Protein AF-A0A2V8TWK5-F1 (afdb_monomer_lite)

Structure (mmCIF, N/CA/C/O backbone):
data_AF-A0A2V8TWK5-F1
#
_entry.id   AF-A0A2V8TWK5-F1
#
loop_
_atom_site.group_PDB
_atom_site.id
_atom_site.type_symbol
_atom_site.label_atom_id
_atom_site.label_alt_id
_atom_site.label_comp_id
_atom_site.label_asym_id
_atom_site.label_entity_id
_atom_site.label_seq_id
_atom_site.pdbx_PDB_ins_code
_atom_site.Cartn_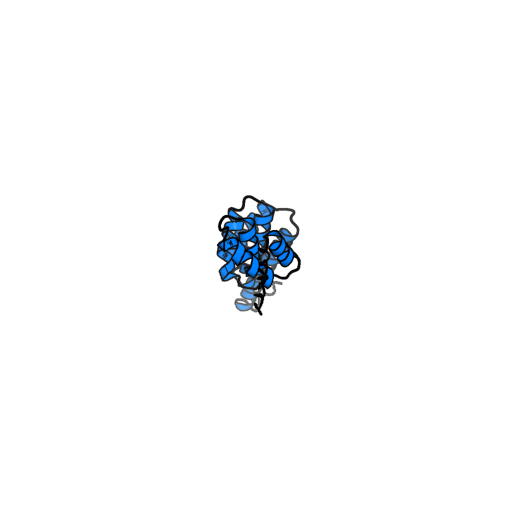x
_atom_site.Cartn_y
_atom_site.Cartn_z
_atom_site.occupancy
_atom_site.B_iso_or_equiv
_atom_site.auth_seq_id
_atom_site.auth_comp_id
_atom_site.auth_asym_id
_atom_site.auth_atom_id
_atom_site.pdbx_PDB_model_num
ATOM 1 N N . MET A 1 1 ? -47.519 -27.586 50.761 1.00 49.56 1 MET A N 1
ATOM 2 C CA . MET A 1 1 ? -46.057 -27.388 50.656 1.00 49.56 1 MET A CA 1
ATOM 3 C C . MET A 1 1 ? -45.804 -26.380 49.543 1.00 49.56 1 MET A C 1
ATOM 5 O O . MET A 1 1 ? -46.184 -26.681 48.418 1.00 49.56 1 MET A O 1
ATOM 9 N N . PRO A 1 2 ? -45.288 -25.173 49.827 1.00 50.00 2 PRO A N 1
ATOM 10 C CA . PRO A 1 2 ? -45.053 -24.169 48.796 1.00 50.00 2 PRO A CA 1
ATOM 11 C C . PRO A 1 2 ? -43.709 -24.437 48.107 1.00 50.00 2 PRO A C 1
ATOM 13 O O . PRO A 1 2 ? -42.666 -24.484 48.757 1.00 50.00 2 PRO A O 1
ATOM 16 N N . GLY A 1 3 ? -43.756 -24.660 46.793 1.00 50.75 3 GLY A N 1
ATOM 17 C CA . GLY A 1 3 ? -42.580 -24.800 45.937 1.00 50.75 3 GLY A CA 1
ATOM 18 C C . GLY A 1 3 ? -41.956 -23.436 45.658 1.00 50.75 3 GLY A C 1
ATOM 19 O O . GLY A 1 3 ? -42.628 -22.513 45.207 1.00 50.75 3 GLY A O 1
ATOM 20 N N . THR A 1 4 ? -40.668 -23.309 45.951 1.00 56.19 4 THR A N 1
ATOM 21 C CA . THR A 1 4 ? -39.862 -22.117 45.693 1.00 56.19 4 THR A CA 1
ATOM 22 C C . THR A 1 4 ? -39.598 -21.946 44.190 1.00 56.19 4 THR A C 1
ATOM 24 O O . THR A 1 4 ? -39.224 -22.912 43.517 1.00 56.19 4 THR A O 1
ATOM 27 N N . PRO A 1 5 ? -39.741 -20.734 43.623 1.00 55.56 5 PRO A N 1
ATOM 28 C CA . PRO A 1 5 ? -39.343 -20.482 42.247 1.00 55.56 5 PRO A CA 1
ATOM 29 C C . PRO A 1 5 ? -37.820 -20.318 42.174 1.00 55.56 5 PRO A C 1
ATOM 31 O O . PRO A 1 5 ? -37.224 -19.497 42.871 1.00 55.56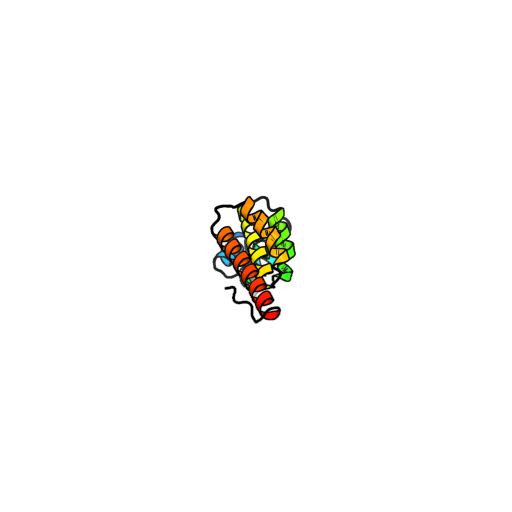 5 PRO A O 1
ATOM 34 N N . ARG A 1 6 ? -37.172 -21.111 41.315 1.00 59.25 6 ARG A N 1
ATOM 35 C CA . ARG A 1 6 ? -35.750 -20.957 40.986 1.00 59.25 6 ARG A CA 1
ATOM 36 C C . ARG A 1 6 ? -35.565 -19.717 40.108 1.00 59.25 6 ARG A C 1
ATOM 38 O O . ARG A 1 6 ? -35.982 -19.712 38.951 1.00 59.25 6 ARG A O 1
ATOM 45 N N . LEU A 1 7 ? -34.911 -18.695 40.659 1.00 55.66 7 LEU A N 1
ATOM 46 C CA . LEU A 1 7 ? -34.373 -17.555 39.918 1.00 55.66 7 LEU A CA 1
ATOM 47 C C . LEU A 1 7 ? -33.411 -18.069 38.834 1.00 55.66 7 LEU A C 1
ATOM 49 O O . LEU A 1 7 ? -32.380 -18.669 39.141 1.00 55.66 7 LEU A O 1
ATOM 53 N N . ARG A 1 8 ? -33.737 -17.839 37.560 1.00 57.41 8 ARG A N 1
ATOM 54 C CA . ARG A 1 8 ? -32.783 -17.990 36.458 1.00 57.41 8 ARG A CA 1
ATOM 55 C C . ARG A 1 8 ? -31.975 -16.697 36.367 1.00 57.41 8 ARG A C 1
ATOM 57 O O . ARG A 1 8 ? -32.482 -15.700 35.865 1.00 57.41 8 ARG A O 1
ATOM 64 N N . LEU A 1 9 ? -30.738 -16.711 36.866 1.00 56.31 9 LEU A N 1
ATOM 65 C CA . LEU A 1 9 ? -29.754 -15.678 36.540 1.00 56.31 9 LEU A CA 1
ATOM 66 C C . LEU A 1 9 ? -29.475 -15.751 35.033 1.00 56.31 9 LEU A C 1
ATOM 68 O O . LEU A 1 9 ? -28.933 -16.742 34.544 1.00 56.31 9 LEU A O 1
ATOM 72 N N . GLY A 1 10 ? -29.873 -14.714 34.299 1.00 49.88 10 GLY A N 1
ATOM 73 C CA . GLY A 1 10 ? -29.460 -14.515 32.917 1.00 49.88 10 GLY A CA 1
ATOM 74 C C . GLY A 1 10 ? -27.977 -14.165 32.881 1.00 49.88 10 GLY A C 1
ATOM 75 O O . GLY A 1 10 ? -27.573 -13.116 33.374 1.00 49.88 10 GLY A O 1
ATOM 76 N N . PHE A 1 11 ? -27.169 -15.053 32.310 1.00 54.06 11 PHE A N 1
ATOM 77 C CA . PHE A 1 11 ? -25.779 -14.777 31.965 1.00 54.06 11 PHE A CA 1
ATOM 78 C C . PHE A 1 11 ? -25.792 -13.824 30.763 1.00 54.06 11 PHE A C 1
ATOM 80 O O . PHE A 1 11 ? -25.942 -14.249 29.618 1.00 54.06 11 PHE A O 1
ATOM 87 N N . ALA A 1 12 ? -25.720 -12.519 31.019 1.00 53.72 12 ALA A N 1
ATOM 88 C CA . ALA A 1 12 ? -25.443 -11.551 29.971 1.00 53.72 12 ALA A CA 1
ATOM 89 C C . ALA A 1 12 ? -23.991 -11.767 29.527 1.00 53.72 12 ALA A C 1
ATOM 91 O O . ALA A 1 12 ? -23.057 -11.372 30.223 1.00 53.72 12 ALA A O 1
ATOM 92 N N . LEU A 1 13 ? -23.800 -12.450 28.394 1.00 50.22 13 LEU A N 1
ATOM 93 C CA . LEU A 1 13 ? -22.530 -12.440 27.676 1.00 50.22 13 LEU A CA 1
ATOM 94 C C . LEU A 1 13 ? -22.207 -10.980 27.349 1.00 50.22 13 LEU A C 1
ATOM 96 O O . LEU A 1 13 ? -22.815 -10.385 26.462 1.00 50.22 13 LEU A O 1
ATOM 100 N N . LEU A 1 14 ? -21.259 -10.406 28.085 1.00 50.19 14 LEU A N 1
ATOM 101 C CA . LEU A 1 14 ? -20.568 -9.194 27.678 1.00 50.19 14 LEU A CA 1
ATOM 102 C C . LEU A 1 14 ? -19.835 -9.535 26.375 1.00 50.19 14 LEU A C 1
ATOM 104 O O . LEU A 1 14 ? -18.748 -10.109 26.405 1.00 50.19 14 LEU A O 1
ATOM 108 N N . LEU A 1 15 ? -20.449 -9.242 25.225 1.00 53.44 15 LEU A N 1
ATOM 109 C CA . LEU A 1 15 ? -19.694 -9.084 23.988 1.00 53.44 15 LEU A CA 1
ATOM 110 C C . LEU A 1 15 ? -18.705 -7.953 24.265 1.00 53.44 15 LEU A C 1
ATOM 112 O O . LEU A 1 15 ? -19.112 -6.797 24.381 1.00 53.44 15 LEU A O 1
ATOM 116 N N . SER A 1 16 ? -17.426 -8.280 24.427 1.00 57.66 16 SER A N 1
ATOM 117 C CA . SER A 1 16 ? -16.374 -7.274 24.450 1.00 57.66 16 SER A CA 1
ATOM 118 C C . SER A 1 16 ? -16.487 -6.464 23.160 1.00 57.66 16 SER A C 1
ATOM 120 O O . SER A 1 16 ? -16.392 -7.007 22.055 1.00 57.66 16 SER A O 1
ATOM 122 N N . ALA A 1 17 ? -16.777 -5.170 23.298 1.00 64.69 17 ALA A N 1
ATOM 123 C CA . ALA A 1 17 ? -16.719 -4.243 22.183 1.00 64.69 17 ALA A CA 1
ATOM 124 C C . ALA A 1 17 ? -15.268 -4.238 21.691 1.00 64.69 17 ALA A C 1
ATOM 126 O O . ALA A 1 17 ? -14.384 -3.759 22.397 1.00 64.69 17 ALA A O 1
ATOM 127 N N . GLN A 1 18 ? -15.029 -4.849 20.529 1.00 71.31 18 GLN A N 1
ATOM 128 C CA . GLN A 1 18 ? -13.704 -4.893 19.913 1.00 71.31 18 GLN A CA 1
ATOM 129 C C . GLN A 1 18 ? -13.202 -3.465 19.721 1.00 71.31 18 GLN A C 1
ATOM 131 O O . GLN A 1 18 ? -13.907 -2.627 19.152 1.00 71.31 18 GLN A O 1
ATOM 136 N N . THR A 1 19 ? -12.008 -3.183 20.235 1.00 87.38 19 THR A N 1
ATOM 137 C CA . THR A 1 19 ? -11.448 -1.828 20.219 1.00 87.38 19 THR A CA 1
ATOM 138 C C . THR A 1 19 ? -10.634 -1.582 18.950 1.00 87.38 19 THR A C 1
ATOM 140 O O . THR A 1 19 ? -10.141 -2.515 18.313 1.00 87.38 19 THR A O 1
ATOM 143 N N . ALA A 1 20 ? -10.448 -0.309 18.586 1.00 89.25 20 ALA A N 1
ATOM 144 C CA . ALA A 1 20 ? -9.546 0.061 17.495 1.00 89.25 20 ALA A CA 1
ATOM 145 C C . ALA A 1 20 ? -8.120 -0.457 17.732 1.00 89.25 20 ALA A C 1
ATOM 147 O O . ALA A 1 20 ? -7.488 -0.948 16.801 1.00 89.25 20 ALA A O 1
ATOM 148 N N . THR A 1 21 ? -7.653 -0.442 18.982 1.00 94.19 21 THR A N 1
ATOM 149 C CA . THR A 1 21 ? -6.341 -0.972 19.369 1.00 94.19 21 THR A CA 1
ATOM 150 C C . THR A 1 21 ? -6.204 -2.455 19.032 1.00 94.19 21 THR A C 1
ATOM 152 O O . THR A 1 21 ? -5.274 -2.829 18.327 1.00 94.19 21 THR A O 1
ATOM 155 N N . GLU A 1 22 ? -7.160 -3.296 19.440 1.00 95.50 22 GLU A N 1
ATOM 156 C CA . GLU A 1 22 ? -7.146 -4.736 19.129 1.00 95.50 22 GLU A CA 1
ATOM 157 C C . GLU A 1 22 ? -7.128 -5.000 17.619 1.00 95.50 22 GLU A C 1
ATOM 159 O O . GLU A 1 22 ? -6.456 -5.917 17.136 1.00 95.50 22 GLU A O 1
ATOM 164 N N . ALA A 1 23 ? -7.859 -4.183 16.859 1.00 96.50 23 ALA A N 1
ATOM 165 C CA . ALA A 1 23 ? -7.924 -4.316 15.416 1.00 96.50 23 ALA A CA 1
ATOM 166 C C . ALA A 1 23 ? -6.608 -3.939 14.722 1.00 96.50 23 ALA A C 1
ATOM 168 O O . ALA A 1 23 ? -6.169 -4.635 13.803 1.00 96.50 23 ALA A O 1
ATOM 169 N N . ILE A 1 24 ? -5.952 -2.881 15.198 1.00 96.62 24 ILE A N 1
ATOM 170 C CA . ILE A 1 24 ? -4.638 -2.444 14.721 1.00 96.62 24 ILE A CA 1
ATOM 171 C C . ILE A 1 24 ? -3.559 -3.459 15.109 1.00 96.62 24 ILE A C 1
ATOM 173 O O . ILE A 1 24 ? -2.716 -3.803 14.285 1.00 96.62 24 ILE A O 1
ATOM 177 N N . GLU A 1 25 ? -3.605 -4.018 16.316 1.00 97.50 25 GLU A N 1
ATOM 178 C CA . GLU A 1 25 ? -2.687 -5.084 16.714 1.00 97.50 25 GLU A CA 1
ATOM 179 C C . GLU A 1 25 ? -2.851 -6.340 15.847 1.00 97.50 25 GLU A C 1
ATOM 181 O O . GLU A 1 25 ? -1.865 -6.962 15.451 1.00 97.50 25 GLU A O 1
ATOM 186 N N . ALA A 1 26 ? -4.088 -6.720 15.511 1.00 98.06 26 ALA A N 1
ATOM 187 C CA . ALA A 1 26 ? -4.326 -7.818 14.579 1.00 98.06 26 ALA A CA 1
ATOM 188 C C . ALA A 1 26 ? -3.724 -7.518 13.198 1.00 98.06 26 ALA A C 1
ATOM 190 O O . ALA A 1 26 ? -3.088 -8.391 12.607 1.00 98.06 26 ALA A O 1
ATOM 191 N N . PHE A 1 27 ? -3.847 -6.279 12.708 1.00 98.25 27 PHE A N 1
ATOM 192 C CA . PHE A 1 27 ? -3.189 -5.850 11.473 1.00 98.25 27 PHE A CA 1
ATOM 193 C C . PHE A 1 27 ? -1.662 -5.995 11.564 1.00 98.25 27 PHE A C 1
ATOM 195 O O . PHE A 1 27 ? -1.047 -6.583 10.677 1.00 98.25 27 PHE A O 1
ATOM 202 N N . GLN A 1 28 ? -1.053 -5.526 12.656 1.00 96.88 28 GLN A N 1
ATOM 203 C CA . GLN A 1 28 ? 0.395 -5.604 12.885 1.00 96.88 28 GLN A CA 1
ATOM 204 C C . GLN A 1 28 ? 0.907 -7.049 12.967 1.00 96.88 28 GLN A C 1
ATOM 206 O O . GLN A 1 28 ? 2.018 -7.335 12.531 1.00 96.88 28 GLN A O 1
ATOM 211 N N . ARG A 1 29 ? 0.085 -7.982 13.463 1.00 98.19 29 ARG A N 1
ATOM 212 C CA . ARG A 1 29 ? 0.379 -9.427 13.462 1.00 98.19 29 ARG A CA 1
ATOM 213 C C . ARG A 1 29 ? 0.147 -10.108 12.106 1.00 98.19 29 ARG A C 1
ATOM 215 O O . ARG A 1 29 ? 0.222 -11.331 12.023 1.00 98.19 29 ARG A O 1
ATOM 222 N N . GLY A 1 30 ? -0.183 -9.356 11.055 1.00 97.62 30 GLY A N 1
ATOM 223 C CA . GLY A 1 30 ? -0.484 -9.892 9.725 1.00 97.62 30 GLY A CA 1
ATOM 224 C C . GLY A 1 30 ? -1.861 -10.555 9.610 1.00 97.62 30 GLY A C 1
ATOM 225 O O . GLY A 1 30 ? -2.175 -11.182 8.600 1.00 97.62 30 GLY A O 1
ATOM 226 N N . GLN A 1 31 ? -2.722 -10.421 10.622 1.00 98.44 31 GLN A N 1
ATOM 227 C CA . GLN A 1 31 ? -4.063 -11.012 10.658 1.00 98.44 31 GLN A CA 1
ATOM 228 C C . GLN A 1 31 ? -5.061 -10.126 9.894 1.00 98.44 31 GLN A C 1
ATOM 230 O O . GLN A 1 31 ? -6.109 -9.744 10.414 1.00 98.44 31 GLN A O 1
ATOM 235 N N . TYR A 1 32 ? -4.743 -9.783 8.643 1.00 98.12 32 TYR A N 1
ATOM 236 C CA . TYR A 1 32 ? -5.440 -8.746 7.873 1.00 98.12 32 TYR A CA 1
ATOM 237 C C . TYR A 1 32 ? -6.935 -9.014 7.681 1.00 98.12 32 TYR A C 1
ATOM 239 O O . TYR A 1 32 ? -7.740 -8.091 7.752 1.00 98.12 32 TYR A O 1
ATOM 247 N N . ALA A 1 33 ? -7.335 -10.274 7.487 1.00 97.94 33 ALA A N 1
ATOM 248 C CA . ALA A 1 33 ? -8.748 -10.632 7.362 1.00 97.94 33 ALA A CA 1
ATOM 249 C C . ALA A 1 33 ? -9.527 -10.382 8.666 1.00 97.94 33 ALA A C 1
ATOM 251 O O . ALA A 1 33 ? -10.653 -9.887 8.630 1.00 97.94 33 ALA A O 1
ATOM 252 N N . GLN A 1 34 ? -8.916 -10.685 9.814 1.00 97.62 34 GLN A N 1
ATOM 253 C CA . GLN A 1 34 ? -9.509 -10.442 11.128 1.00 97.62 34 GLN A CA 1
ATOM 254 C C . GLN A 1 34 ? -9.549 -8.939 11.432 1.00 97.62 34 GLN A C 1
ATOM 256 O O . GLN A 1 34 ? -10.591 -8.423 11.832 1.00 97.62 34 GLN A O 1
ATOM 261 N N . ALA A 1 35 ? -8.441 -8.233 11.179 1.00 98.25 35 ALA A N 1
ATOM 262 C CA . ALA A 1 35 ? -8.352 -6.782 11.303 1.00 98.25 35 ALA A CA 1
ATOM 263 C C . ALA A 1 35 ? -9.450 -6.095 10.484 1.00 98.25 35 ALA A C 1
ATOM 265 O O . ALA A 1 35 ? -10.209 -5.296 11.029 1.00 98.25 35 ALA A O 1
ATOM 266 N N . ARG A 1 36 ? -9.617 -6.493 9.214 1.00 97.88 36 ARG A N 1
ATOM 267 C CA . ARG A 1 36 ? -10.675 -5.992 8.329 1.00 97.88 36 ARG A CA 1
ATOM 268 C C . ARG A 1 36 ? -12.057 -6.119 8.966 1.00 97.88 36 ARG A C 1
ATOM 270 O O . ARG A 1 36 ? -12.766 -5.126 9.049 1.00 97.88 36 ARG A O 1
ATOM 277 N N . GLN A 1 37 ? -12.422 -7.306 9.452 1.00 96.81 37 GLN A N 1
ATOM 278 C CA . GLN A 1 37 ? -13.742 -7.542 10.052 1.00 96.81 37 GLN A CA 1
ATOM 279 C C . GLN A 1 37 ? -13.998 -6.686 11.300 1.00 96.81 37 GLN A C 1
ATOM 281 O O . GLN A 1 37 ? -15.125 -6.249 11.529 1.00 96.81 37 GLN A O 1
ATOM 286 N N . MET A 1 38 ? -12.975 -6.459 12.127 1.00 96.75 38 MET A N 1
ATOM 287 C CA . MET A 1 38 ? -13.100 -5.606 13.313 1.00 96.75 38 MET A CA 1
ATOM 288 C C . MET A 1 38 ? -13.229 -4.131 12.914 1.00 96.75 38 MET A C 1
ATOM 290 O O . MET A 1 38 ? -14.124 -3.437 13.392 1.00 96.75 38 MET A O 1
ATOM 294 N N . LEU A 1 39 ? -12.397 -3.674 11.976 1.00 97.38 39 LEU A N 1
ATOM 295 C CA . LEU A 1 39 ? -12.382 -2.291 11.498 1.00 97.38 39 LEU A CA 1
ATOM 296 C C . LEU A 1 39 ? -13.652 -1.921 10.728 1.00 97.38 39 LEU A C 1
ATOM 298 O O . LEU A 1 39 ? -14.125 -0.799 10.860 1.00 97.38 39 LEU A O 1
ATOM 302 N N . GLU A 1 40 ? -14.257 -2.855 9.990 1.00 96.38 40 GLU A N 1
ATOM 303 C CA . GLU A 1 40 ? -15.560 -2.646 9.340 1.00 96.38 40 GLU A CA 1
ATOM 304 C C . GLU A 1 40 ? -16.648 -2.284 10.359 1.00 96.38 40 GLU A C 1
ATOM 306 O O . GLU A 1 40 ? -17.424 -1.358 10.127 1.00 96.38 40 GLU A O 1
ATOM 311 N N . LYS A 1 41 ? -16.676 -2.959 11.517 1.00 96.38 41 LYS A N 1
ATOM 312 C CA . LYS A 1 41 ? -17.626 -2.647 12.596 1.00 96.38 41 LYS A CA 1
ATOM 313 C C . LYS A 1 41 ? -17.329 -1.290 13.231 1.00 96.38 41 LYS A C 1
ATOM 315 O O . LYS A 1 41 ? -18.255 -0.520 13.464 1.00 96.38 41 LYS A O 1
ATOM 320 N N . ILE A 1 42 ? -16.052 -0.996 13.481 1.00 95.56 42 ILE A N 1
ATOM 321 C CA . ILE A 1 42 ? -15.620 0.264 14.102 1.00 95.56 42 ILE A CA 1
ATOM 322 C C . ILE A 1 42 ? -15.973 1.452 13.207 1.00 95.56 42 ILE A C 1
ATOM 324 O O . ILE A 1 42 ? -16.594 2.403 13.676 1.00 95.56 42 ILE A O 1
ATOM 328 N N . VAL A 1 43 ? -15.648 1.382 11.915 1.00 96.25 43 VAL A N 1
ATOM 329 C CA . VAL A 1 43 ? -15.957 2.444 10.946 1.00 96.25 43 VAL A CA 1
ATOM 330 C C . VAL A 1 43 ? -17.467 2.606 10.763 1.00 96.25 43 VAL A C 1
ATOM 332 O O . VAL A 1 43 ? -17.935 3.729 10.602 1.00 96.25 43 VAL A O 1
ATOM 335 N N . ALA A 1 44 ? -18.253 1.526 10.850 1.00 95.94 44 ALA A N 1
ATOM 336 C CA . ALA A 1 44 ? -19.712 1.626 10.816 1.00 95.94 44 ALA A CA 1
ATOM 337 C C . ALA A 1 44 ? -20.283 2.418 12.009 1.00 95.94 44 ALA A C 1
ATOM 339 O O . ALA A 1 44 ? -21.250 3.157 11.835 1.00 95.94 44 ALA A O 1
ATOM 340 N N . SER A 1 45 ? -19.690 2.296 13.203 1.00 94.56 45 SER A N 1
ATOM 341 C CA . SER A 1 45 ? -20.094 3.071 14.388 1.00 94.56 45 SER A CA 1
ATOM 342 C C . SER A 1 45 ? -19.455 4.460 14.481 1.00 94.56 45 SER A C 1
ATOM 344 O O . SER A 1 45 ? -20.059 5.369 15.047 1.00 94.56 45 SER A O 1
ATOM 346 N N . SER A 1 46 ? -18.261 4.634 13.912 1.00 94.12 46 SER A N 1
ATOM 347 C CA . SER A 1 46 ? -17.458 5.859 13.977 1.00 94.12 46 SER A CA 1
ATOM 348 C C . SER A 1 46 ? -16.895 6.210 12.593 1.00 94.12 46 SER A C 1
ATOM 350 O O . SER A 1 46 ? -15.692 6.070 12.362 1.00 94.12 46 SER A O 1
ATOM 352 N N . PRO A 1 47 ? -17.727 6.697 11.649 1.00 94.12 47 PRO A N 1
ATOM 353 C CA . PRO A 1 47 ? -17.298 6.921 10.263 1.00 94.12 47 PRO A CA 1
ATOM 354 C C . PRO A 1 47 ? -16.163 7.942 10.116 1.00 94.12 47 PRO A C 1
ATOM 356 O O . PRO A 1 47 ? -15.403 7.897 9.154 1.00 94.12 47 PRO A O 1
ATOM 359 N N . ASN A 1 48 ? -16.012 8.845 11.086 1.00 92.94 48 ASN A N 1
ATOM 360 C CA . ASN A 1 48 ? -15.007 9.907 11.067 1.00 92.94 48 ASN A CA 1
ATOM 361 C C . ASN A 1 48 ? -13.689 9.523 11.765 1.00 92.94 48 ASN A C 1
ATOM 363 O O . ASN A 1 48 ? -12.813 10.370 11.892 1.00 92.94 48 ASN A O 1
ATOM 367 N N . ASP A 1 49 ? -13.520 8.272 12.204 1.00 94.81 49 ASP A N 1
ATOM 368 C CA . ASP A 1 49 ? -12.250 7.793 12.765 1.00 94.81 49 ASP A CA 1
ATOM 369 C C . ASP A 1 49 ? -11.239 7.521 11.637 1.00 94.81 49 ASP A C 1
ATOM 371 O O . ASP A 1 49 ? -11.250 6.465 10.999 1.00 94.81 49 ASP A O 1
ATOM 375 N N . ASP A 1 50 ? -10.385 8.507 11.357 1.00 94.94 50 ASP A N 1
ATOM 376 C CA . ASP A 1 50 ? -9.390 8.458 10.279 1.00 94.94 50 ASP A CA 1
ATOM 377 C C . ASP A 1 50 ? -8.398 7.299 10.440 1.00 94.94 50 ASP A C 1
ATOM 379 O O . ASP A 1 50 ? -8.006 6.668 9.452 1.00 94.94 50 ASP A O 1
ATOM 383 N N . THR A 1 51 ? -8.032 6.963 11.678 1.00 96.69 51 THR A N 1
ATOM 384 C CA . THR A 1 51 ? -7.148 5.833 11.979 1.00 96.69 51 THR A CA 1
ATOM 385 C C . THR A 1 51 ? -7.829 4.523 11.606 1.00 96.69 51 THR A C 1
ATOM 387 O O . THR A 1 51 ? -7.277 3.739 10.830 1.00 96.69 51 THR A O 1
ATOM 390 N N . ALA A 1 52 ? -9.057 4.299 12.081 1.00 97.00 52 ALA A N 1
ATOM 391 C CA . ALA A 1 52 ? -9.810 3.091 11.760 1.00 97.00 52 ALA A CA 1
ATOM 392 C C . ALA A 1 52 ? -10.083 2.969 10.251 1.00 97.00 52 ALA A C 1
ATOM 394 O O . ALA A 1 52 ? -9.915 1.886 9.682 1.00 97.00 52 ALA A O 1
ATOM 395 N N . ARG A 1 53 ? -10.432 4.074 9.574 1.00 97.50 53 ARG A N 1
ATOM 396 C CA . ARG A 1 53 ? -10.608 4.087 8.112 1.00 97.50 53 ARG A CA 1
ATOM 397 C C . ARG A 1 53 ? -9.317 3.744 7.372 1.00 97.50 53 ARG A C 1
ATOM 399 O O . ARG A 1 53 ? -9.358 2.955 6.428 1.00 97.50 53 ARG A O 1
ATOM 406 N N . THR A 1 54 ? -8.176 4.277 7.810 1.00 98.56 54 THR A N 1
ATOM 407 C CA . THR A 1 54 ? -6.873 3.973 7.201 1.00 98.56 54 THR A CA 1
ATOM 408 C C . THR A 1 54 ? -6.535 2.498 7.334 1.00 98.56 54 THR A C 1
ATOM 410 O O . THR A 1 54 ? -6.309 1.828 6.328 1.00 98.56 54 THR A O 1
ATOM 413 N N . PHE A 1 55 ? -6.575 1.947 8.548 1.00 98.44 55 PHE A N 1
ATOM 414 C CA . PHE A 1 55 ? -6.276 0.531 8.749 1.00 98.44 55 PHE A CA 1
ATOM 415 C C . PHE A 1 55 ? -7.278 -0.390 8.047 1.00 98.44 55 PHE A C 1
ATOM 417 O O . PHE A 1 55 ? -6.901 -1.485 7.621 1.00 98.44 55 PHE A O 1
ATOM 424 N N . LEU A 1 56 ? -8.536 0.030 7.872 1.00 98.38 56 LEU A N 1
ATOM 425 C CA . LEU A 1 56 ? -9.511 -0.733 7.096 1.00 98.38 56 LEU A CA 1
ATOM 426 C C . LEU A 1 56 ? -9.097 -0.813 5.623 1.00 98.38 56 LEU A C 1
ATOM 428 O O . LEU A 1 56 ? -9.066 -1.903 5.046 1.00 98.38 56 LEU A O 1
ATOM 432 N N . ALA A 1 57 ? -8.744 0.326 5.028 1.00 98.50 57 ALA A N 1
ATOM 433 C CA . ALA A 1 57 ? -8.279 0.400 3.648 1.00 98.50 57 ALA A CA 1
ATOM 434 C C . ALA A 1 57 ? -6.994 -0.424 3.444 1.00 98.50 57 ALA A C 1
ATOM 436 O O . ALA A 1 57 ? -6.916 -1.228 2.513 1.00 98.50 57 ALA A O 1
ATOM 437 N N . LEU A 1 58 ? -6.038 -0.323 4.374 1.00 98.69 58 LEU A N 1
ATOM 438 C CA . LEU A 1 58 ? -4.821 -1.141 4.387 1.00 98.69 58 LEU A CA 1
ATOM 439 C C . LEU A 1 58 ? -5.140 -2.642 4.480 1.00 98.69 58 LEU A C 1
ATOM 441 O O . LEU A 1 58 ? -4.589 -3.441 3.728 1.00 98.69 58 LEU A O 1
ATOM 445 N N . SER A 1 59 ? -6.069 -3.043 5.353 1.00 98.50 59 SER A N 1
ATOM 446 C CA . SER A 1 59 ? -6.474 -4.449 5.507 1.00 98.50 59 SER A CA 1
ATOM 447 C C . SER A 1 59 ? -7.158 -5.000 4.249 1.00 98.50 59 SER A C 1
ATOM 449 O O . SER A 1 59 ? -6.982 -6.166 3.889 1.00 98.50 59 SER A O 1
ATOM 451 N N . ARG A 1 60 ? -7.938 -4.169 3.545 1.00 98.44 60 ARG A N 1
ATOM 452 C CA . ARG A 1 60 ? -8.536 -4.518 2.246 1.00 98.44 60 ARG A CA 1
ATOM 453 C C . ARG A 1 60 ? -7.457 -4.715 1.181 1.00 98.44 60 ARG A C 1
ATOM 455 O O . ARG A 1 60 ? -7.467 -5.743 0.507 1.00 98.44 60 ARG A O 1
ATOM 462 N N . ALA A 1 61 ? -6.499 -3.796 1.080 1.00 98.38 61 ALA A N 1
ATOM 463 C CA . ALA A 1 61 ? -5.368 -3.916 0.162 1.00 98.38 61 ALA A CA 1
ATOM 464 C C . ALA A 1 61 ? -4.534 -5.178 0.433 1.00 98.38 61 ALA A C 1
AT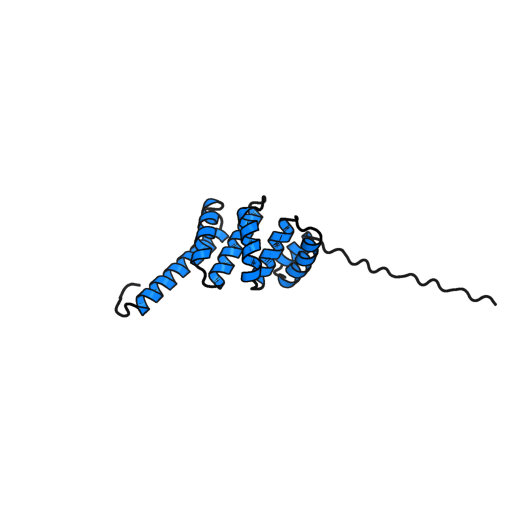OM 466 O O . ALA A 1 61 ? -4.314 -5.978 -0.475 1.00 98.38 61 ALA A O 1
ATOM 467 N N . ALA A 1 62 ? -4.175 -5.424 1.696 1.00 97.62 62 ALA A N 1
ATOM 468 C CA . ALA A 1 62 ? -3.395 -6.590 2.114 1.00 97.62 62 ALA A CA 1
ATOM 469 C C . ALA A 1 62 ? -4.112 -7.934 1.871 1.00 97.62 62 ALA A C 1
ATOM 471 O O . ALA A 1 62 ? -3.470 -8.975 1.773 1.00 97.62 62 ALA A O 1
ATOM 472 N N . THR A 1 63 ? -5.443 -7.923 1.735 1.00 96.25 63 THR A N 1
ATOM 473 C CA . THR A 1 63 ? -6.245 -9.104 1.365 1.00 96.25 63 THR A CA 1
ATOM 474 C C . THR A 1 63 ? -6.550 -9.182 -0.138 1.00 96.25 63 THR A C 1
ATOM 476 O O . THR A 1 63 ? -7.408 -9.958 -0.555 1.00 96.25 63 THR A O 1
ATOM 479 N N . GLY A 1 64 ? -5.856 -8.392 -0.965 1.00 93.75 64 GLY A N 1
ATOM 480 C CA . GLY A 1 64 ? -5.968 -8.394 -2.429 1.00 93.75 64 GLY A CA 1
ATOM 481 C C . GLY A 1 64 ? -7.152 -7.596 -2.987 1.00 93.75 64 GLY A C 1
ATOM 482 O O . GLY A 1 64 ? -7.306 -7.482 -4.209 1.00 93.75 64 GLY A O 1
ATOM 483 N N . ALA A 1 65 ? -7.969 -6.988 -2.123 1.00 96.62 65 ALA A N 1
ATOM 484 C CA . ALA A 1 65 ? -9.123 -6.175 -2.502 1.00 96.62 65 ALA A CA 1
ATOM 485 C C . ALA A 1 65 ? -8.713 -4.743 -2.902 1.00 96.62 65 ALA A C 1
ATOM 487 O O . ALA A 1 65 ? -9.307 -3.763 -2.457 1.00 96.62 65 ALA A O 1
ATOM 488 N N . CYS A 1 66 ? -7.691 -4.624 -3.752 1.00 96.38 66 CYS A N 1
ATOM 489 C CA . CYS A 1 66 ? -7.100 -3.351 -4.158 1.00 96.38 66 CYS A CA 1
ATOM 490 C C . CYS A 1 66 ? -8.095 -2.395 -4.821 1.00 96.38 66 CYS A C 1
ATOM 492 O O . CYS A 1 66 ? -8.101 -1.216 -4.491 1.00 96.38 66 CYS A O 1
ATOM 494 N N . ASP A 1 67 ? -8.983 -2.886 -5.692 1.00 95.38 67 ASP A N 1
ATOM 495 C CA . ASP A 1 67 ? -9.979 -2.015 -6.337 1.00 95.38 67 ASP A CA 1
ATOM 496 C C . ASP A 1 67 ? -10.942 -1.393 -5.323 1.00 95.38 67 ASP A C 1
ATOM 498 O O . ASP A 1 67 ? -11.276 -0.217 -5.423 1.00 95.38 67 ASP A O 1
ATOM 502 N N . ALA A 1 68 ? -11.349 -2.169 -4.315 1.00 93.56 68 ALA A N 1
ATOM 503 C CA . ALA A 1 68 ? -12.223 -1.688 -3.252 1.00 93.56 68 ALA A CA 1
ATOM 504 C C . ALA A 1 68 ? -11.494 -0.753 -2.271 1.00 93.56 68 ALA A C 1
ATOM 506 O O . ALA A 1 68 ? -12.134 0.074 -1.631 1.00 93.56 68 ALA A O 1
ATOM 507 N N . ALA A 1 69 ? -10.171 -0.887 -2.134 1.00 97.38 69 ALA A N 1
ATOM 508 C CA . ALA A 1 69 ? -9.361 -0.076 -1.230 1.00 97.38 69 ALA A CA 1
ATOM 509 C C . ALA A 1 69 ? -8.865 1.233 -1.863 1.00 97.38 69 ALA A C 1
ATOM 511 O O . ALA A 1 69 ? -8.599 2.186 -1.138 1.00 97.38 69 ALA A O 1
ATOM 512 N N . ALA A 1 70 ? -8.722 1.295 -3.191 1.00 96.88 70 ALA A N 1
ATOM 513 C CA . ALA A 1 70 ? -7.978 2.357 -3.871 1.00 96.88 70 ALA A CA 1
ATOM 514 C C . ALA A 1 70 ? -8.495 3.773 -3.569 1.00 96.88 70 ALA A C 1
ATOM 516 O O . ALA A 1 70 ? -7.700 4.675 -3.308 1.00 96.88 70 ALA A O 1
ATOM 517 N N . SER A 1 71 ? -9.819 3.969 -3.576 1.00 97.44 71 SER A N 1
ATOM 518 C CA . SER A 1 71 ? -10.420 5.274 -3.269 1.00 97.44 71 SER A CA 1
ATOM 519 C C . SER A 1 71 ? -10.160 5.688 -1.819 1.00 97.44 71 SER A C 1
ATOM 521 O O . SER A 1 71 ? -9.724 6.812 -1.574 1.00 97.44 71 SER A O 1
ATOM 523 N N . ASP A 1 72 ? -10.371 4.772 -0.870 1.00 97.62 72 ASP A N 1
ATOM 524 C CA . ASP A 1 72 ? -10.163 5.034 0.556 1.00 97.62 72 ASP A CA 1
ATOM 525 C C . ASP A 1 72 ? -8.683 5.329 0.840 1.00 97.62 72 ASP A C 1
ATOM 527 O O . ASP A 1 72 ? -8.365 6.315 1.501 1.00 97.62 72 ASP A O 1
ATOM 531 N N . LEU A 1 73 ? -7.766 4.531 0.281 1.00 98.62 73 LEU A N 1
ATOM 532 C CA . LEU A 1 73 ? -6.322 4.751 0.400 1.00 98.62 73 LEU A CA 1
ATOM 533 C C . LEU A 1 73 ? -5.912 6.117 -0.152 1.00 98.62 73 LEU A C 1
ATOM 535 O O . LEU A 1 73 ? -5.154 6.831 0.496 1.00 98.62 73 LEU A O 1
ATOM 539 N N . ARG A 1 74 ? -6.437 6.516 -1.316 1.00 98.31 74 ARG A N 1
ATOM 540 C CA . ARG A 1 74 ? -6.127 7.821 -1.911 1.00 98.31 74 ARG A CA 1
ATOM 541 C C . ARG A 1 74 ? -6.657 8.976 -1.067 1.00 98.31 74 ARG A C 1
ATOM 543 O O . ARG A 1 74 ? -5.965 9.977 -0.905 1.00 98.31 74 ARG A O 1
ATOM 550 N N . GLN A 1 75 ? -7.848 8.833 -0.489 1.00 97.81 75 GLN A N 1
ATOM 551 C CA . GLN A 1 75 ? -8.386 9.825 0.438 1.00 97.81 75 GLN A CA 1
ATOM 552 C C . GLN A 1 75 ? -7.516 9.948 1.697 1.00 97.81 75 GLN A C 1
ATOM 554 O O . GLN A 1 75 ? -7.217 11.065 2.116 1.00 97.81 75 GLN A O 1
ATOM 559 N N . GLN A 1 76 ? -7.092 8.825 2.284 1.00 98.06 76 GLN A N 1
ATOM 560 C CA . GLN A 1 76 ? -6.225 8.841 3.465 1.00 98.06 76 GLN A CA 1
ATOM 561 C C . GLN A 1 76 ? -4.841 9.408 3.146 1.00 98.06 76 GLN A C 1
ATOM 563 O O . GLN A 1 76 ? -4.349 10.239 3.899 1.00 98.06 76 GLN A O 1
ATOM 568 N N . PHE A 1 77 ? -4.249 9.046 2.008 1.00 98.50 77 PHE A N 1
ATOM 569 C CA . PHE A 1 77 ? -2.968 9.594 1.568 1.00 98.50 77 PHE A CA 1
ATOM 570 C C . PHE A 1 77 ? -3.010 11.119 1.406 1.00 98.50 77 PHE A C 1
ATOM 572 O O . PHE A 1 77 ? -2.109 11.803 1.871 1.00 98.50 77 PHE A O 1
ATOM 579 N N . ASN A 1 78 ? -4.077 11.661 0.816 1.00 96.81 78 ASN A N 1
ATOM 580 C CA . ASN A 1 78 ? -4.166 13.095 0.533 1.00 96.81 78 ASN A CA 1
ATOM 581 C C . ASN A 1 78 ? -4.612 13.946 1.731 1.00 96.81 78 ASN A C 1
ATOM 583 O O . ASN A 1 78 ? -4.348 15.147 1.748 1.00 96.81 78 ASN A O 1
ATOM 587 N N . GLY A 1 79 ? -5.356 13.368 2.680 1.00 95.12 79 GLY A N 1
ATOM 588 C CA . GLY A 1 79 ? -6.122 14.148 3.659 1.00 95.12 79 GLY A CA 1
ATOM 589 C C . GLY A 1 79 ? -5.979 13.739 5.120 1.00 95.12 79 GLY A C 1
ATOM 590 O O . GLY A 1 79 ? -6.476 14.464 5.978 1.00 95.12 79 GLY A O 1
ATOM 591 N N . ASN A 1 80 ? -5.333 12.612 5.438 1.00 97.12 80 ASN A N 1
ATOM 592 C CA . ASN A 1 80 ? -5.155 12.216 6.835 1.00 97.12 80 ASN A CA 1
ATOM 593 C C . ASN A 1 80 ? -4.209 13.204 7.537 1.00 97.12 80 ASN A C 1
ATOM 595 O O . ASN A 1 80 ? -3.175 13.564 6.983 1.00 97.12 80 ASN A O 1
ATOM 599 N N . ALA A 1 81 ? -4.548 13.668 8.741 1.00 96.69 81 ALA A N 1
ATOM 600 C CA . ALA A 1 81 ? -3.715 14.622 9.477 1.00 96.69 81 ALA A CA 1
ATOM 601 C C . ALA A 1 81 ? -2.390 14.001 9.965 1.00 96.69 81 ALA A C 1
ATOM 603 O O . ALA A 1 81 ? -1.365 14.687 10.020 1.00 96.69 81 ALA A O 1
ATOM 604 N N . ASP A 1 82 ? -2.390 12.702 10.260 1.00 97.31 82 ASP A N 1
ATOM 605 C CA . ASP A 1 82 ? -1.221 11.949 10.699 1.00 97.31 82 ASP A CA 1
ATOM 606 C C . ASP A 1 82 ? -0.337 11.572 9.497 1.00 97.31 82 ASP A C 1
ATOM 608 O O . ASP A 1 82 ? -0.752 10.873 8.568 1.00 97.31 82 ASP A O 1
ATOM 612 N N . ALA A 1 83 ? 0.913 12.039 9.519 1.00 97.38 83 ALA A N 1
ATOM 613 C CA . ALA A 1 83 ? 1.871 11.803 8.444 1.00 97.38 83 ALA A CA 1
ATOM 614 C C . ALA A 1 83 ? 2.241 10.320 8.276 1.00 97.38 83 ALA A C 1
ATOM 616 O O . ALA A 1 83 ? 2.429 9.867 7.147 1.00 97.38 83 ALA A O 1
ATOM 617 N N . ALA A 1 84 ? 2.308 9.547 9.363 1.00 97.00 84 ALA A N 1
ATOM 618 C CA . ALA A 1 84 ? 2.599 8.119 9.296 1.00 97.00 84 ALA A CA 1
ATOM 619 C C . ALA A 1 84 ? 1.440 7.355 8.642 1.00 97.00 84 ALA A C 1
ATOM 621 O O . ALA A 1 84 ? 1.671 6.455 7.831 1.00 97.00 84 ALA A O 1
ATOM 622 N N . LEU A 1 85 ? 0.194 7.745 8.927 1.00 98.06 85 LEU A N 1
ATOM 623 C CA . LEU A 1 85 ? -0.977 7.161 8.272 1.00 98.06 85 LEU A CA 1
ATOM 624 C C . LEU A 1 85 ? -1.066 7.544 6.791 1.00 98.06 85 LEU A C 1
ATOM 626 O O . LEU A 1 85 ? -1.323 6.661 5.968 1.00 98.06 85 LEU A O 1
ATOM 630 N N . ARG A 1 86 ? -0.782 8.807 6.429 1.00 97.94 86 ARG A N 1
ATOM 631 C CA . ARG A 1 86 ? -0.662 9.213 5.015 1.00 97.94 86 ARG A CA 1
ATOM 632 C C . ARG A 1 86 ? 0.361 8.345 4.293 1.00 97.94 86 ARG A C 1
ATOM 634 O O . ARG A 1 86 ? 0.027 7.715 3.292 1.00 97.94 86 ARG A O 1
ATOM 641 N N . ARG A 1 87 ? 1.575 8.243 4.839 1.00 98.56 87 ARG A N 1
ATOM 642 C CA . ARG A 1 87 ? 2.662 7.420 4.293 1.00 98.56 87 ARG A CA 1
ATOM 643 C C . ARG A 1 87 ? 2.219 5.978 4.038 1.00 98.56 87 ARG A C 1
ATOM 645 O O . ARG A 1 87 ? 2.383 5.480 2.927 1.00 98.56 87 ARG A O 1
ATOM 652 N N . LEU A 1 88 ? 1.641 5.312 5.043 1.00 98.50 88 LEU A N 1
ATOM 653 C CA . LEU A 1 88 ? 1.179 3.925 4.911 1.00 98.50 88 LEU A CA 1
ATOM 654 C C . LEU A 1 88 ? 0.112 3.779 3.820 1.00 98.50 88 LEU A C 1
ATOM 656 O O . LEU A 1 88 ? 0.179 2.845 3.020 1.00 98.50 88 LEU A O 1
ATOM 660 N N . ALA A 1 89 ? -0.849 4.703 3.762 1.00 98.69 89 ALA A N 1
ATOM 661 C CA . ALA A 1 89 ? -1.894 4.687 2.745 1.00 98.69 89 ALA A CA 1
ATOM 662 C C . ALA A 1 89 ? -1.325 4.865 1.328 1.00 98.69 89 ALA A C 1
ATOM 664 O O . ALA A 1 89 ? -1.711 4.129 0.419 1.00 98.69 89 ALA A O 1
ATOM 665 N N . GLY A 1 90 ? -0.377 5.791 1.148 1.00 98.62 90 GLY A N 1
ATOM 666 C CA . GLY A 1 90 ? 0.300 6.016 -0.129 1.00 98.62 90 GLY A CA 1
ATOM 667 C C . GLY A 1 90 ? 1.098 4.796 -0.592 1.00 98.62 90 GLY A C 1
ATOM 668 O O . GLY A 1 90 ? 0.963 4.376 -1.739 1.00 98.62 90 GLY A O 1
ATOM 669 N N . ILE A 1 91 ? 1.878 4.179 0.302 1.00 98.81 91 ILE A N 1
ATOM 670 C CA . ILE A 1 91 ? 2.652 2.964 -0.005 1.00 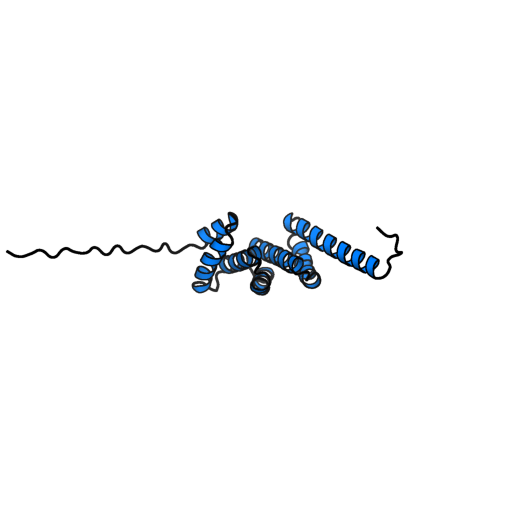98.81 91 ILE A CA 1
ATOM 671 C C . ILE A 1 91 ? 1.722 1.830 -0.446 1.00 98.81 91 ILE A C 1
ATOM 673 O O . ILE A 1 91 ? 1.935 1.225 -1.497 1.00 98.81 91 ILE A O 1
ATOM 677 N N . ALA A 1 92 ? 0.656 1.564 0.314 1.00 98.69 92 ALA A N 1
ATOM 678 C CA . ALA A 1 92 ? -0.299 0.514 -0.030 1.00 98.69 92 ALA A CA 1
ATOM 679 C C . ALA A 1 92 ? -1.009 0.786 -1.366 1.00 98.69 92 ALA A C 1
ATOM 681 O O . ALA A 1 92 ? -1.303 -0.145 -2.116 1.00 98.69 92 ALA A O 1
ATOM 682 N N . LEU A 1 93 ? -1.261 2.055 -1.690 1.00 98.69 93 LEU A N 1
ATOM 683 C CA . LEU A 1 93 ? -1.854 2.456 -2.960 1.00 98.69 93 LEU A CA 1
ATOM 684 C C . LEU A 1 93 ? -0.913 2.186 -4.140 1.00 98.69 93 LEU A C 1
ATOM 686 O O . LEU A 1 93 ? -1.341 1.564 -5.110 1.00 98.69 93 LEU A O 1
ATOM 690 N N . VAL A 1 94 ? 0.369 2.556 -4.024 1.00 98.69 94 VAL A N 1
ATOM 691 C CA . VAL A 1 94 ? 1.408 2.224 -5.018 1.00 98.69 94 VAL A CA 1
ATOM 692 C C . VAL A 1 94 ? 1.503 0.713 -5.215 1.00 98.69 94 VAL A C 1
ATOM 694 O O . VAL A 1 94 ? 1.481 0.234 -6.347 1.00 98.69 94 VAL A O 1
ATOM 697 N N . GLN A 1 95 ? 1.552 -0.056 -4.125 1.00 98.31 95 GLN A N 1
ATOM 698 C CA . GLN A 1 95 ? 1.611 -1.518 -4.185 1.00 98.31 95 GLN A CA 1
ATOM 699 C C . GLN A 1 95 ? 0.390 -2.114 -4.894 1.00 98.31 95 GLN A C 1
ATOM 701 O O . GLN A 1 95 ? 0.538 -3.012 -5.726 1.00 98.31 95 GLN A O 1
ATOM 706 N N . CYS A 1 96 ? -0.806 -1.603 -4.601 1.00 98.12 96 CYS A N 1
ATOM 707 C CA . CYS A 1 96 ? -2.033 -2.034 -5.258 1.00 98.12 96 CYS A CA 1
ATOM 708 C C . CYS A 1 96 ? -2.054 -1.703 -6.754 1.00 98.12 96 CYS A C 1
ATOM 710 O O . CYS A 1 96 ? -2.445 -2.556 -7.552 1.00 98.12 96 CYS A O 1
ATOM 712 N N . ASP A 1 97 ? -1.623 -0.503 -7.141 1.00 97.94 97 ASP A N 1
ATOM 713 C CA . ASP A 1 97 ? -1.555 -0.100 -8.546 1.00 97.94 97 ASP A CA 1
ATOM 714 C C . ASP A 1 97 ? -0.518 -0.942 -9.312 1.00 97.94 97 ASP A C 1
ATOM 716 O O . ASP A 1 97 ? -0.828 -1.471 -10.381 1.00 97.94 97 ASP A O 1
ATOM 720 N N . LEU A 1 98 ? 0.660 -1.199 -8.729 1.00 96.75 98 LEU A N 1
ATOM 721 C CA . LEU A 1 98 ? 1.665 -2.096 -9.315 1.00 96.75 98 LEU A CA 1
ATOM 722 C C . LEU A 1 98 ? 1.158 -3.535 -9.476 1.00 96.75 98 LEU A C 1
ATOM 72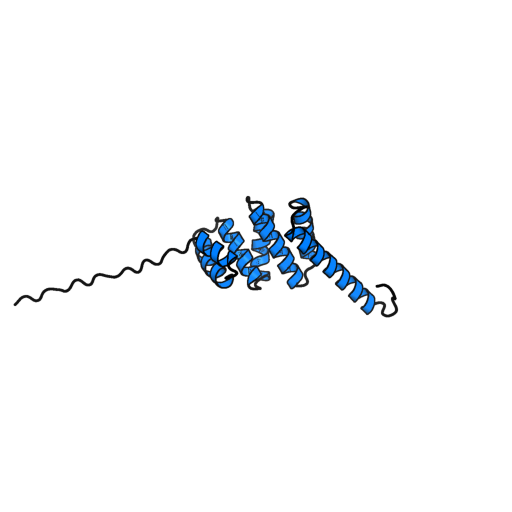4 O O . LEU A 1 98 ? 1.358 -4.137 -10.531 1.00 96.75 98 LEU A O 1
ATOM 728 N N . ALA A 1 99 ? 0.477 -4.085 -8.466 1.00 94.69 99 ALA A N 1
ATOM 729 C CA . ALA A 1 99 ? -0.074 -5.442 -8.511 1.00 94.69 99 ALA A CA 1
ATOM 730 C C . ALA A 1 99 ? -1.165 -5.619 -9.583 1.00 94.69 99 ALA A C 1
ATOM 732 O O . ALA A 1 99 ? -1.483 -6.746 -9.964 1.00 94.69 99 ALA A O 1
ATOM 733 N N . ARG A 1 100 ? -1.755 -4.517 -10.060 1.00 94.50 100 ARG A N 1
ATOM 734 C CA . ARG A 1 100 ? -2.779 -4.495 -11.112 1.00 94.50 100 ARG A CA 1
ATOM 735 C C . ARG A 1 100 ? -2.272 -3.945 -12.442 1.00 94.50 100 ARG A C 1
ATOM 737 O O . ARG A 1 100 ? -3.096 -3.671 -13.308 1.00 94.50 100 ARG A O 1
ATOM 744 N N . ASP A 1 101 ? -0.956 -3.812 -12.598 1.00 94.31 101 ASP A N 1
ATOM 745 C CA . ASP A 1 101 ? -0.310 -3.318 -13.817 1.00 94.31 101 ASP A CA 1
ATOM 746 C C . ASP A 1 101 ? -0.690 -1.871 -14.196 1.00 94.31 101 ASP A C 1
ATOM 748 O O . ASP A 1 101 ? -0.646 -1.481 -15.356 1.00 94.31 101 ASP A O 1
ATOM 752 N N . ARG A 1 102 ? -1.067 -1.053 -13.205 1.00 95.69 102 ARG A N 1
ATOM 753 C CA . ARG A 1 102 ? -1.504 0.344 -13.373 1.00 95.69 102 ARG A CA 1
ATOM 754 C C . ARG A 1 102 ? -0.367 1.310 -13.069 1.00 95.69 102 ARG A C 1
ATOM 756 O O . ARG A 1 102 ? -0.446 2.131 -12.151 1.00 95.69 102 ARG A O 1
ATOM 763 N N . LEU A 1 103 ? 0.736 1.162 -13.793 1.00 96.12 103 LEU A N 1
ATOM 764 C CA . LEU A 1 103 ? 1.965 1.914 -13.540 1.00 96.12 103 LEU A CA 1
ATOM 765 C C . LEU A 1 103 ? 1.737 3.438 -13.599 1.00 96.12 103 LEU A C 1
ATOM 767 O O . LEU A 1 103 ? 2.289 4.185 -12.795 1.00 96.12 103 LEU A O 1
ATOM 771 N N . GLU A 1 104 ? 0.875 3.895 -14.504 1.00 95.56 104 GLU A N 1
ATOM 772 C CA . GLU A 1 104 ? 0.470 5.291 -14.667 1.00 95.56 104 GLU A CA 1
ATOM 773 C C . GLU A 1 104 ? -0.210 5.886 -13.425 1.00 95.56 104 GLU A C 1
ATOM 775 O O . GLU A 1 104 ? -0.045 7.074 -13.154 1.00 95.56 104 GLU A O 1
ATOM 780 N N . ASN A 1 105 ? -0.917 5.066 -12.640 1.00 96.44 105 ASN A N 1
ATOM 781 C CA . ASN A 1 105 ? -1.565 5.501 -11.401 1.00 96.44 105 ASN A CA 1
ATOM 782 C C . ASN A 1 105 ? -0.596 5.501 -10.211 1.00 96.44 105 ASN A C 1
ATOM 784 O O . ASN A 1 105 ? -0.724 6.339 -9.316 1.00 96.44 105 ASN A O 1
ATOM 788 N N . ALA A 1 106 ? 0.388 4.595 -10.217 1.00 97.75 106 ALA A N 1
ATOM 789 C CA . ALA A 1 106 ? 1.392 4.489 -9.163 1.00 97.75 106 ALA A CA 1
ATOM 790 C C . ALA A 1 106 ? 2.354 5.692 -9.147 1.00 97.75 106 ALA A C 1
ATOM 792 O O . ALA A 1 106 ? 2.703 6.188 -8.076 1.00 97.75 106 ALA A O 1
ATOM 793 N N . TRP A 1 107 ? 2.759 6.188 -10.323 1.00 96.56 107 TRP A N 1
ATOM 794 C CA . TRP A 1 107 ? 3.734 7.278 -10.458 1.00 96.56 107 TRP A CA 1
ATOM 795 C C . TRP A 1 107 ? 3.418 8.559 -9.673 1.00 96.56 107 TRP A C 1
ATOM 797 O O . TRP A 1 107 ? 4.282 8.986 -8.908 1.00 96.56 107 TRP A O 1
ATOM 807 N N . PRO A 1 108 ? 2.237 9.194 -9.813 1.00 97.31 108 PRO A N 1
ATOM 808 C CA . PRO A 1 108 ? 1.949 10.437 -9.096 1.00 97.31 108 PRO A CA 1
ATOM 809 C C . PRO A 1 108 ? 1.921 10.252 -7.573 1.00 97.31 108 PRO A C 1
ATOM 811 O O . PRO A 1 108 ? 2.340 11.143 -6.840 1.00 97.31 108 PRO A O 1
ATOM 814 N N . VAL A 1 109 ? 1.473 9.087 -7.090 1.00 98.44 109 VAL A N 1
ATOM 815 C CA . VAL A 1 109 ? 1.486 8.766 -5.653 1.00 98.44 109 VAL A CA 1
ATOM 816 C C . VAL A 1 109 ? 2.926 8.625 -5.159 1.00 98.44 109 VAL A C 1
ATOM 818 O O . VAL A 1 109 ? 3.285 9.187 -4.126 1.00 98.44 109 VAL A O 1
ATOM 821 N N . LEU A 1 110 ? 3.768 7.919 -5.917 1.00 98.25 110 LEU A N 1
ATOM 822 C CA . LEU A 1 110 ? 5.175 7.731 -5.582 1.00 98.25 110 LEU A CA 1
ATOM 823 C C . LEU A 1 110 ? 5.974 9.046 -5.611 1.00 98.25 110 LEU A C 1
ATOM 825 O O . LEU A 1 110 ? 6.813 9.268 -4.743 1.00 98.25 110 LEU A O 1
ATOM 829 N N . ASP A 1 111 ? 5.734 9.916 -6.592 1.00 98.12 111 ASP A N 1
ATOM 830 C CA . ASP A 1 111 ? 6.376 11.236 -6.680 1.00 98.12 111 ASP A CA 1
ATOM 831 C C . ASP A 1 111 ? 6.074 12.090 -5.439 1.00 98.12 111 ASP A C 1
ATOM 833 O O . ASP A 1 111 ? 6.973 12.700 -4.860 1.00 98.12 111 ASP A O 1
ATOM 837 N N . GLN A 1 112 ? 4.824 12.079 -4.972 1.00 98.12 112 GLN A N 1
ATOM 838 C CA . GLN A 1 112 ? 4.451 12.766 -3.739 1.00 98.12 112 GLN A CA 1
ATOM 839 C C . GLN A 1 112 ? 5.076 12.107 -2.497 1.00 98.12 112 GLN A C 1
ATOM 841 O O . GLN A 1 112 ? 5.611 12.819 -1.648 1.00 98.12 112 GLN A O 1
ATOM 846 N N . LEU A 1 113 ? 5.089 10.770 -2.405 1.00 98.56 113 LEU A N 1
ATOM 847 C CA . LEU A 1 113 ? 5.752 10.057 -1.304 1.00 98.56 113 LEU A CA 1
ATOM 848 C C . LEU A 1 113 ? 7.240 10.407 -1.199 1.00 98.56 113 LEU A C 1
ATOM 850 O O . LEU A 1 113 ? 7.719 10.656 -0.100 1.00 98.56 113 LEU A O 1
ATOM 854 N N . GLN A 1 114 ? 7.961 10.472 -2.320 1.00 98.25 114 GLN A N 1
ATOM 855 C CA . GLN A 1 114 ? 9.382 10.839 -2.331 1.00 98.25 114 GLN A CA 1
ATOM 856 C C . GLN A 1 114 ? 9.623 12.282 -1.872 1.00 98.25 114 GLN A C 1
ATOM 858 O O . GLN A 1 114 ? 10.646 12.571 -1.261 1.00 98.25 114 GLN A O 1
ATOM 863 N N . LYS A 1 115 ? 8.689 13.201 -2.145 1.00 97.88 115 LYS A N 1
ATOM 864 C CA . LYS A 1 115 ? 8.783 14.595 -1.685 1.00 97.88 115 LYS A CA 1
ATOM 865 C C . LYS A 1 115 ? 8.506 14.729 -0.191 1.00 97.88 115 LYS A C 1
ATOM 867 O O . LYS A 1 115 ? 9.172 15.512 0.479 1.00 97.88 115 LYS A O 1
ATOM 872 N N . GLU A 1 116 ? 7.517 13.998 0.318 1.00 96.88 116 GLU A N 1
ATOM 873 C CA . GLU A 1 116 ? 7.111 14.068 1.726 1.00 96.88 116 GLU A CA 1
ATOM 874 C C . GLU A 1 116 ? 8.007 13.229 2.650 1.00 96.88 116 GLU A C 1
ATOM 876 O O . GLU A 1 116 ? 8.219 13.603 3.803 1.00 96.88 116 GLU A O 1
ATOM 881 N N . PHE A 1 117 ? 8.550 12.118 2.149 1.00 97.62 117 PHE A N 1
ATOM 882 C CA . PHE A 1 117 ? 9.309 11.127 2.916 1.00 97.62 117 PHE A CA 1
ATOM 883 C C . PHE A 1 117 ? 10.589 10.688 2.165 1.00 97.62 117 PHE A C 1
ATOM 885 O O . PHE A 1 117 ? 10.743 9.505 1.855 1.00 97.62 117 PHE A O 1
ATOM 892 N N . PRO A 1 118 ? 11.516 11.614 1.850 1.00 97.88 118 PRO A N 1
ATOM 893 C CA . PRO A 1 118 ? 12.644 11.351 0.944 1.00 97.88 118 PRO A CA 1
ATOM 894 C C . PRO A 1 118 ? 13.634 10.287 1.440 1.00 97.88 118 PRO A C 1
ATOM 896 O O . PRO A 1 118 ? 14.198 9.558 0.628 1.00 97.88 118 PRO A O 1
ATOM 899 N N . ASP A 1 119 ? 13.824 10.173 2.757 1.00 97.12 119 ASP A N 1
ATOM 900 C CA . ASP A 1 119 ? 14.788 9.246 3.372 1.00 97.12 119 ASP A CA 1
ATOM 901 C C . ASP A 1 119 ? 14.128 7.967 3.915 1.00 97.12 119 ASP A C 1
ATOM 903 O O . ASP A 1 119 ? 14.754 7.165 4.611 1.00 97.12 119 ASP A O 1
ATOM 907 N N . ASP A 1 120 ? 12.837 7.779 3.642 1.00 98.44 120 ASP A N 1
ATOM 908 C CA . ASP A 1 120 ? 12.094 6.645 4.162 1.00 98.44 120 ASP A CA 1
ATOM 909 C C . ASP A 1 120 ? 12.408 5.353 3.399 1.00 98.44 120 ASP A C 1
ATOM 911 O O . ASP A 1 120 ? 12.265 5.272 2.178 1.00 98.44 120 ASP A O 1
ATOM 915 N N . ALA A 1 121 ? 12.796 4.310 4.133 1.00 98.38 121 ALA A N 1
ATOM 916 C CA . ALA A 1 121 ? 13.242 3.054 3.540 1.00 98.38 121 ALA A CA 1
ATOM 917 C C . ALA A 1 121 ? 12.160 2.352 2.700 1.00 98.38 121 ALA A C 1
ATOM 919 O O . ALA A 1 121 ? 12.480 1.811 1.639 1.00 98.38 121 ALA A O 1
ATOM 920 N N . ASP A 1 122 ? 10.893 2.379 3.127 1.00 98.25 122 ASP A N 1
ATOM 921 C CA . ASP A 1 122 ? 9.814 1.733 2.372 1.00 98.25 122 ASP A CA 1
ATOM 922 C C . ASP A 1 122 ? 9.478 2.545 1.116 1.00 98.25 122 ASP A C 1
ATOM 924 O O . ASP A 1 122 ? 9.225 1.970 0.059 1.00 98.25 122 ASP A O 1
ATOM 928 N N . VAL A 1 123 ? 9.532 3.879 1.191 1.00 98.62 123 VAL A N 1
ATOM 929 C CA . VAL A 1 123 ? 9.336 4.748 0.019 1.00 98.62 123 VAL A CA 1
ATOM 930 C C . VAL A 1 123 ? 10.452 4.554 -1.004 1.00 98.62 123 VAL A C 1
ATOM 932 O O . VAL A 1 123 ? 10.170 4.413 -2.196 1.00 98.62 123 VAL A O 1
ATOM 935 N N . LEU A 1 124 ? 11.709 4.479 -0.565 1.00 98.69 124 LEU A N 1
ATOM 936 C CA . LEU A 1 124 ? 12.845 4.176 -1.440 1.00 98.69 124 LEU A CA 1
ATOM 937 C C . LEU A 1 124 ? 12.712 2.785 -2.076 1.00 98.69 124 LEU A C 1
ATOM 939 O O . LEU A 1 124 ? 12.981 2.612 -3.268 1.00 98.69 124 LEU A O 1
ATOM 943 N N . TYR A 1 125 ? 12.246 1.797 -1.311 1.00 98.50 125 TYR A N 1
ATOM 944 C CA . TYR A 1 125 ? 12.022 0.446 -1.815 1.00 98.50 125 TYR A CA 1
ATOM 945 C C . TYR A 1 125 ? 10.903 0.385 -2.863 1.00 98.50 125 TYR A C 1
ATOM 947 O O . TYR A 1 125 ? 11.088 -0.194 -3.938 1.00 98.50 125 TYR A O 1
ATOM 955 N N . GLU A 1 126 ? 9.756 1.019 -2.606 1.00 98.31 126 GLU A N 1
ATOM 956 C CA . GLU A 1 126 ? 8.683 1.105 -3.599 1.00 98.31 126 GLU A CA 1
ATOM 957 C C . GLU A 1 126 ? 9.116 1.914 -4.827 1.00 98.31 126 GLU A C 1
ATOM 959 O O . GLU A 1 126 ? 8.801 1.526 -5.952 1.00 98.31 126 GLU A O 1
ATOM 964 N N . THR A 1 127 ? 9.933 2.955 -4.649 1.00 98.06 127 THR A N 1
ATOM 965 C CA . THR A 1 127 ? 10.524 3.718 -5.758 1.00 98.06 127 THR A CA 1
ATOM 966 C C . THR A 1 127 ? 11.334 2.812 -6.678 1.00 98.06 127 THR A C 1
ATOM 968 O O . THR A 1 127 ? 11.104 2.782 -7.891 1.00 98.06 127 THR A O 1
ATOM 971 N N . ALA A 1 128 ? 12.222 1.993 -6.110 1.00 98.12 128 ALA A N 1
ATOM 972 C CA . ALA A 1 128 ? 12.995 1.021 -6.874 1.00 98.12 128 ALA A CA 1
ATOM 973 C C . ALA A 1 128 ? 12.095 0.023 -7.625 1.00 98.12 128 ALA A C 1
ATOM 975 O O . ALA A 1 128 ? 12.337 -0.256 -8.801 1.00 98.12 128 ALA A O 1
ATOM 976 N N . LYS A 1 129 ? 11.026 -0.482 -6.992 1.00 97.94 129 LYS A N 1
ATOM 977 C CA . LYS A 1 129 ? 10.074 -1.409 -7.631 1.00 97.94 129 LYS A CA 1
ATOM 978 C C . LYS A 1 129 ? 9.343 -0.780 -8.813 1.00 97.94 129 LYS A C 1
ATOM 980 O O . LYS A 1 129 ? 9.242 -1.421 -9.861 1.00 97.94 129 LYS A O 1
ATOM 985 N N . VAL A 1 130 ? 8.858 0.454 -8.669 1.00 97.62 130 VAL A N 1
ATOM 986 C CA . VAL A 1 130 ? 8.179 1.180 -9.753 1.00 97.62 130 VAL A CA 1
ATOM 987 C C . VAL A 1 130 ? 9.147 1.415 -10.921 1.00 97.62 130 VAL A C 1
ATOM 989 O O . VAL A 1 130 ? 8.805 1.098 -12.061 1.00 97.62 130 VAL A O 1
ATOM 992 N N . HIS A 1 131 ? 10.374 1.884 -10.660 1.00 97.50 131 HIS A N 1
ATOM 993 C CA . HIS A 1 131 ? 11.387 2.072 -11.708 1.00 97.50 131 HIS A CA 1
ATOM 994 C C . HIS A 1 131 ? 11.754 0.766 -12.415 1.00 97.50 131 HIS A C 1
ATOM 996 O O . HIS A 1 131 ? 11.803 0.727 -13.644 1.00 97.50 131 HIS A O 1
ATOM 1002 N N . MET A 1 132 ? 11.985 -0.309 -11.658 1.00 97.19 132 MET A N 1
ATOM 1003 C CA . MET A 1 132 ? 12.310 -1.619 -12.220 1.00 97.19 132 MET A CA 1
ATOM 1004 C C . MET A 1 132 ? 11.178 -2.133 -13.111 1.00 97.19 132 MET A C 1
ATOM 1006 O O . MET A 1 132 ? 11.436 -2.634 -14.204 1.00 97.19 132 MET A O 1
ATOM 1010 N N . LYS A 1 133 ? 9.922 -1.983 -12.677 1.00 95.88 133 LYS A N 1
ATOM 1011 C CA . LYS A 1 133 ? 8.770 -2.347 -13.499 1.00 95.88 133 LYS A CA 1
ATOM 1012 C C . LYS A 1 133 ? 8.726 -1.535 -14.794 1.00 95.88 133 LYS A C 1
ATOM 1014 O O . LYS A 1 133 ? 8.647 -2.127 -15.865 1.00 95.88 133 LYS A O 1
ATOM 1019 N N . ALA A 1 134 ? 8.846 -0.212 -14.705 1.00 96.44 134 ALA A N 1
ATOM 1020 C CA . ALA A 1 134 ? 8.839 0.666 -15.873 1.00 96.44 134 ALA A CA 1
ATOM 1021 C C . ALA A 1 134 ? 9.942 0.308 -16.881 1.00 96.44 134 ALA A C 1
ATOM 1023 O O . ALA A 1 134 ? 9.695 0.255 -18.087 1.00 96.44 134 ALA A O 1
ATOM 1024 N N . TRP A 1 135 ? 11.148 0.026 -16.382 1.00 96.31 135 TRP A N 1
ATOM 1025 C CA . TRP A 1 135 ? 12.263 -0.445 -17.197 1.00 96.31 135 TRP A CA 1
ATOM 1026 C C . TRP A 1 135 ? 11.930 -1.764 -17.894 1.00 96.31 135 TRP A C 1
ATOM 1028 O O . TRP A 1 135 ? 12.038 -1.853 -19.116 1.00 96.31 135 TRP A O 1
ATOM 1038 N N . ASN A 1 136 ? 11.479 -2.767 -17.138 1.00 94.56 136 ASN A N 1
ATOM 1039 C CA . ASN A 1 136 ? 11.147 -4.082 -17.678 1.00 94.56 136 ASN A CA 1
ATOM 1040 C C . ASN A 1 136 ? 10.051 -3.998 -18.744 1.00 94.56 136 ASN A C 1
ATOM 1042 O O . ASN A 1 136 ? 10.195 -4.605 -19.803 1.00 94.56 136 ASN A O 1
ATOM 1046 N N . ASP A 1 137 ? 8.998 -3.214 -18.507 1.00 94.44 137 ASP A N 1
ATOM 1047 C CA . ASP A 1 137 ? 7.910 -3.021 -19.466 1.00 94.44 137 ASP A CA 1
ATOM 1048 C C . ASP A 1 137 ? 8.421 -2.370 -20.760 1.00 94.44 137 ASP A C 1
ATOM 1050 O O . ASP A 1 137 ? 8.112 -2.830 -21.862 1.00 94.44 137 ASP A O 1
ATOM 1054 N N . ALA A 1 138 ? 9.245 -1.324 -20.647 1.00 94.38 138 ALA A N 1
ATOM 1055 C CA . ALA A 1 138 ? 9.808 -0.624 -21.798 1.00 94.38 138 ALA A CA 1
ATOM 1056 C C . ALA A 1 138 ? 10.765 -1.515 -22.608 1.00 94.38 138 ALA A C 1
ATOM 1058 O O . ALA A 1 138 ? 10.678 -1.567 -23.838 1.00 94.38 138 ALA A O 1
ATOM 1059 N N . VAL A 1 139 ? 11.649 -2.251 -21.931 1.00 94.38 139 VAL A N 1
ATOM 1060 C CA . VAL A 1 139 ? 12.581 -3.195 -22.564 1.00 94.38 139 VAL A CA 1
ATOM 1061 C C . VAL A 1 139 ? 11.821 -4.341 -23.229 1.00 94.38 139 VAL A C 1
ATOM 1063 O O . VAL A 1 139 ? 12.120 -4.704 -24.367 1.00 94.38 139 VAL A O 1
ATOM 1066 N N . PHE A 1 140 ? 10.787 -4.873 -22.579 1.00 92.94 140 PHE A N 1
ATOM 1067 C CA . PHE A 1 140 ? 9.937 -5.906 -23.161 1.00 92.94 140 PHE A CA 1
ATOM 1068 C C . PHE A 1 140 ? 9.228 -5.411 -24.429 1.00 92.94 140 PHE A C 1
ATOM 1070 O O . PHE A 1 140 ? 9.271 -6.081 -25.463 1.00 92.94 140 PHE A O 1
ATOM 1077 N N . GLN A 1 141 ? 8.647 -4.208 -24.401 1.00 93.81 141 GLN A N 1
ATOM 1078 C CA . GLN A 1 141 ? 8.043 -3.601 -25.590 1.00 93.81 141 GLN A CA 1
ATOM 1079 C C . GLN A 1 141 ? 9.059 -3.355 -26.708 1.00 93.81 141 GLN A C 1
ATOM 1081 O O . GLN A 1 141 ? 8.726 -3.537 -27.883 1.00 93.81 141 GLN A O 1
ATOM 1086 N N . MET A 1 142 ? 10.286 -2.950 -26.369 1.00 94.00 142 MET A N 1
ATOM 1087 C CA . MET A 1 142 ? 11.366 -2.817 -27.343 1.00 94.00 142 MET A CA 1
ATOM 1088 C C . MET A 1 142 ? 11.606 -4.156 -28.039 1.00 94.00 142 MET A C 1
ATOM 1090 O O . MET A 1 142 ? 11.529 -4.198 -29.259 1.00 94.00 142 MET A O 1
ATOM 1094 N N . TYR A 1 143 ? 11.799 -5.254 -27.306 1.00 92.81 143 TYR A N 1
ATOM 1095 C CA . TYR A 1 143 ? 12.038 -6.564 -27.921 1.00 92.81 143 TYR A CA 1
ATOM 1096 C C . TYR A 1 143 ? 10.883 -7.060 -28.787 1.00 92.81 143 TYR A C 1
ATOM 1098 O O . TYR A 1 143 ? 11.125 -7.651 -29.837 1.00 92.81 143 TYR A O 1
ATOM 1106 N N . GLN A 1 144 ? 9.635 -6.788 -28.400 1.00 93.56 144 GLN A N 1
ATOM 1107 C CA . GLN A 1 144 ? 8.483 -7.138 -29.233 1.00 93.56 144 GLN A CA 1
ATOM 1108 C C . GLN A 1 144 ? 8.463 -6.378 -30.565 1.00 93.56 144 GLN A C 1
ATOM 1110 O O . GLN A 1 144 ? 8.093 -6.941 -31.593 1.00 93.56 144 GLN A O 1
ATOM 1115 N N . LYS A 1 145 ? 8.838 -5.094 -30.556 1.00 94.56 145 LYS A N 1
ATOM 1116 C CA . LYS A 1 145 ? 8.761 -4.214 -31.735 1.00 94.56 145 LYS A CA 1
ATOM 1117 C C . LYS A 1 145 ? 10.036 -4.228 -32.577 1.00 94.56 145 LYS A C 1
ATOM 1119 O O . LYS A 1 145 ? 9.975 -4.000 -33.781 1.00 94.56 145 LYS A O 1
ATOM 1124 N N . THR A 1 146 ? 11.186 -4.471 -31.956 1.00 93.94 146 THR A N 1
ATOM 1125 C CA . THR A 1 146 ? 12.514 -4.479 -32.578 1.00 93.94 146 THR A CA 1
ATOM 1126 C C . THR A 1 146 ? 13.346 -5.683 -32.102 1.00 93.94 146 THR A C 1
ATOM 1128 O O . THR A 1 146 ? 14.347 -5.514 -31.406 1.00 93.94 146 THR A O 1
ATOM 1131 N N . PRO A 1 147 ? 13.005 -6.923 -32.516 1.00 86.50 147 PRO A N 1
ATOM 1132 C CA . PRO A 1 147 ? 13.662 -8.139 -32.013 1.00 86.50 147 PRO A CA 1
ATOM 1133 C C . PRO A 1 147 ? 15.177 -8.221 -32.266 1.00 86.50 147 PRO A C 1
ATOM 1135 O O . PRO A 1 147 ? 15.876 -8.946 -31.571 1.00 86.50 147 PRO A O 1
ATOM 1138 N N . ALA A 1 148 ? 15.692 -7.480 -33.253 1.00 89.06 148 ALA A N 1
ATOM 1139 C CA . ALA A 1 148 ? 17.123 -7.399 -33.559 1.00 89.06 148 ALA A CA 1
ATOM 1140 C C . ALA A 1 148 ? 17.884 -6.346 -32.720 1.00 89.06 148 ALA A C 1
ATOM 1142 O O . ALA A 1 148 ? 19.076 -6.129 -32.941 1.00 89.06 148 ALA A O 1
ATOM 1143 N N . SER A 1 149 ? 17.215 -5.648 -31.795 1.00 83.62 149 SER A N 1
ATOM 1144 C CA . SER A 1 149 ? 17.863 -4.699 -30.886 1.00 83.62 149 SER A CA 1
ATOM 1145 C C . SER A 1 149 ? 18.822 -5.437 -29.945 1.00 83.62 149 SER A C 1
ATOM 1147 O O . SER A 1 149 ? 18.426 -6.375 -29.264 1.00 83.62 149 SER A O 1
ATOM 1149 N N . PHE A 1 150 ? 20.081 -4.995 -29.887 1.00 78.88 150 PHE A N 1
ATOM 1150 C CA . PHE A 1 150 ? 21.144 -5.577 -29.050 1.00 78.88 150 PHE A CA 1
ATOM 1151 C C . PHE A 1 150 ? 21.316 -4.869 -27.692 1.00 78.88 150 PHE A C 1
ATOM 1153 O O . PHE A 1 150 ? 22.298 -5.105 -26.992 1.00 78.88 150 PHE A O 1
ATOM 1160 N N . ARG A 1 151 ? 20.415 -3.943 -27.344 1.00 79.00 151 ARG A N 1
ATOM 1161 C CA . ARG A 1 151 ? 20.510 -3.151 -26.108 1.00 79.00 151 ARG A CA 1
ATOM 1162 C C . ARG A 1 151 ? 19.987 -3.963 -24.920 1.00 79.00 151 ARG A C 1
ATOM 1164 O O . ARG A 1 151 ? 18.824 -4.361 -24.936 1.00 79.00 151 ARG A O 1
ATOM 1171 N N . VAL A 1 152 ? 20.833 -4.146 -23.906 1.00 61.00 152 VAL A N 1
ATOM 1172 C CA . VAL A 1 152 ? 20.527 -4.713 -22.580 1.00 61.00 152 VAL A CA 1
ATOM 1173 C C . VAL A 1 152 ? 21.085 -3.818 -21.490 1.00 61.00 152 VAL A C 1
ATOM 1175 O O . VAL A 1 152 ? 22.210 -3.306 -21.688 1.00 61.00 152 VAL A O 1
#

pLDDT: mean 91.2, std 13.92, range [49.56, 98.81]

Secondary structure (DSSP, 8-state):
-PPPP--------------HHHHHHHHHTT-HHHHHHHHHHHHHH-TT-HHHHHHHHHHHHHTT-HHHHHHHHHHHHHH-S-HHHHHHHHHHHHHHHHHTT-HHHHHHHHHHHHHH-TT-HHHHHHHHHHHHHHHHHHHHHHHHH-TT----

Foldseek 3Di:
DDDDDDDDDDPPPPPPLQDLVNLVVCVVVVVLVSSLVSLVVVCVVVVPPLSSLLSNLLSCLSVVVLVVSQVSLVCSLVPPPDPVSVLSSLLSNLVSCVVVVNLVRNVVSLVVSCVSPVPDPSSVVSVVVSVVVVVVVVVVVCCVVPVVDPDD

Radius of gyration: 23.36 Å; chains: 1; bounding box: 67×42×84 Å

Sequence (152 aa):
MPGTPRLRLGFALLLSAQTATEAIEAFQRGQYAQARQMLEKIVASSPNDDTARTFLALSRAATGACDAAASDLRQQFNGNADAALRRLAGIALVQCDLARDRLENAWPVLDQLQKEFPDDADVLYETAKVHMKAWNDAVFQMYQKTPASFRV

=== Feature glossary ===
Key to the feature types in this record:

— What the protein is —

Primary structure: the covalent order of the twenty standard amino acids along the backbone. Two proteins with the same sequence will (almost always) fold to the same structure; two with 30% identity often share a fold but not the details.

Database cross-references. InterPro integrates a dozen domain/family signature databases into unified entries with residue-range hits. GO terms attach function/process/location labels with evidence codes. CATH codes position the fold in a four-level structural taxonomy. Organism is the NCBI-taxonomy species name.

— Where its atoms are —

The mmCIF block holds the 3D Cartesian coordinates of each backbone atom (N, Cα, C, O) in ångströms. mmCIF is the PDB's canonical archive format — a tagged-loop text representation of the atomic model.

Six rendered views show the 3D structure from the faces of a cube — i.e. along ±x, ±y, ±z. Rendering representation is drawn randomly per protein from cartoon (secondary-structure ribbons), sticks (backbone bonds), or molecular surface; coloring is either N→C rainbow (blue at the N-terminus through red at the C-terminus) or one color per chain.

— Local backbone conformation —

DSSP 8-state secondary structure assigns each residue one of H (α-helix), G (3₁₀-helix), I (π-helix), E (extended β-strand), B (isolated β-bridge), T (hydrogen-bonded turn), S (bend), or '-' (coil). The assignment is computed from backbone hydrogen-bond geometry via the Kabsch–Sander algorithm.

P-SEA three-state annotation labels each residue as helix, strand, or coil based purely on the geometry of the Cα trace. It serves as a fallback when the full backbone (and thus DSSP) is unavailable.

The φ/ψ torsion pair specifies the backbone conformation at each residue. φ rotates about the N–Cα bond, ψ about the Cα–C bond. Steric clashes forbid most of the (φ, ψ) plane — the allowed regions (α-helix basin, β-sheet basin, left-handed helix) are the Ramachandran-allowed regions.

— Global shape and packing —

The geometric summary reports three shape descriptors. Rg (radius of gyration) measures how spread out the Cα atoms are about their centre of mass; compact globular proteins have small Rg, elongated or unfolded ones large. Cα contacts (<8 Å, |i−j|>4) count long-range residue pairs in spatial proximity — high for tightly packed folds, near zero for rods or random coil. The bounding-box extents give the protein's footprint along x, y, z in Å.

Accessible surface area quantifies burial. A residue with SASA near zero is packed into the hydrophobic core; one with SASA >100 Å² sits on the surface. Computed here via the Shrake–Rupley numerical algorithm with a 1.4 Å probe.

Plot images: a contact map (which residues are close in 3D, as an N×N binary image), a Ramachandran scatter (backbone torsion angles, revealing secondary-structure composition at a glance), and — for AlphaFold structures — a PAE heatmap (p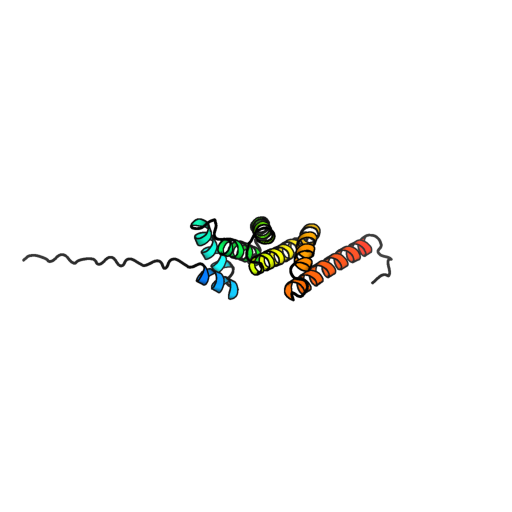airwise prediction confidence).

— Structural neighborhood —

The Foldseek 3Di string encodes local tertiary geometry as a 20-letter alphabet — one character per residue — derived from the relative positions of nearby Cα atoms. Unlike the amino-acid sequence, 3Di is a direct function of the 3D structure, so two proteins with the same fold have similar 3Di strings even at low sequence identity.

Nearest PDB neighbors are the top structural matches found by Foldseek when searching this structure against the entire Protein Data Bank. Each hit reports a TM-score (0 to 1; >0.5 almost always implies the same fold) and an E-value. These are *structural* homologs — they may share no detectable sequence similarity.

— Confidence and disorder —

For AlphaFold models, the B-factor field carries pLDDT — the model's own estimate of local accuracy on a 0–100 scale. Regions with pLDDT<50 should be treated as essentially unmodeled; they often correspond to intrinsically disordered segments.

B-factor (Debye–Waller factor) reflects atomic displacement in the crystal lattice. It is an experimental observable (units Å²), not a prediction; low values mean the atom is pinned down, high values mean it moves or is heterogeneous across the crystal.

Predicted aligned error is AlphaFold's pairwise confidence. Unlike pLDDT (per-residue), PAE is per-residue-pair and captures whether two parts of the structure are correctly placed relative to each other. Units are ångströms of expected positional error.